Protein AF-A0A1M4UV67-F1 (afdb_monomer_lite)

Structure (mmCIF, N/CA/C/O backbone):
data_AF-A0A1M4UV67-F1
#
_entry.id   AF-A0A1M4UV67-F1
#
loop_
_atom_site.group_PDB
_atom_site.id
_atom_site.type_symbol
_atom_site.label_atom_id
_atom_site.label_alt_id
_atom_site.label_comp_id
_atom_site.label_asym_id
_atom_site.label_entity_id
_atom_site.label_seq_id
_atom_site.pdbx_PDB_ins_code
_atom_site.Cartn_x
_atom_site.Cartn_y
_atom_site.Cartn_z
_atom_site.occupancy
_atom_site.B_iso_or_equiv
_atom_site.auth_seq_id
_atom_site.auth_comp_id
_atom_site.auth_asym_id
_atom_site.auth_atom_id
_atom_site.pdbx_PDB_model_num
ATOM 1 N N . MET A 1 1 ? -2.910 14.371 23.585 1.00 40.16 1 MET A N 1
ATOM 2 C CA . MET A 1 1 ? -3.117 14.366 22.119 1.00 40.16 1 MET A CA 1
ATOM 3 C C . MET A 1 1 ? -4.503 13.814 21.842 1.00 40.16 1 MET A C 1
ATOM 5 O O . MET A 1 1 ? -4.822 12.757 22.369 1.00 40.16 1 MET A O 1
ATOM 9 N N . GLN A 1 2 ? -5.337 14.538 21.098 1.00 42.12 2 GLN A N 1
ATOM 10 C CA . GLN A 1 2 ? -6.664 14.067 20.689 1.00 42.12 2 GLN A CA 1
ATOM 11 C C . GLN A 1 2 ? -6.472 12.886 19.716 1.00 42.12 2 GLN A C 1
ATOM 13 O O . GLN A 1 2 ? -5.695 13.011 18.770 1.00 42.12 2 GLN A O 1
ATOM 18 N N . LYS A 1 3 ? -7.084 11.720 19.978 1.00 55.97 3 LYS A N 1
ATOM 19 C CA . LYS A 1 3 ? -7.061 10.583 19.038 1.00 55.97 3 LYS A CA 1
ATOM 20 C C . LYS A 1 3 ? -7.890 10.979 17.808 1.00 55.97 3 LYS A C 1
ATOM 22 O O . LYS A 1 3 ? -9.045 11.361 17.970 1.00 55.97 3 LYS A O 1
ATOM 27 N N . LEU A 1 4 ? -7.289 10.910 16.618 1.00 59.19 4 LEU A N 1
ATOM 28 C CA . LEU A 1 4 ? -7.998 11.069 15.344 1.00 59.19 4 LEU A CA 1
ATOM 29 C C . LEU A 1 4 ? -9.090 10.000 15.240 1.00 59.19 4 LEU A C 1
ATOM 31 O O . LEU A 1 4 ? -8.865 8.844 15.605 1.00 59.19 4 LEU A O 1
ATOM 35 N N . THR A 1 5 ? -10.256 10.380 14.731 1.00 67.19 5 THR A N 1
ATOM 36 C CA . THR A 1 5 ? -11.318 9.429 14.393 1.00 67.19 5 THR A CA 1
ATOM 37 C C . THR A 1 5 ? -10.858 8.490 13.265 1.00 67.19 5 THR A C 1
ATOM 39 O O . THR A 1 5 ? -10.000 8.869 12.457 1.00 67.19 5 THR A O 1
ATOM 42 N N . PRO A 1 6 ? -11.436 7.279 13.135 1.00 68.50 6 PRO A N 1
ATOM 43 C CA . PRO A 1 6 ? -11.136 6.378 12.018 1.00 68.50 6 PRO A CA 1
ATOM 44 C C . PRO A 1 6 ? -11.287 7.045 10.642 1.00 68.50 6 PRO A C 1
ATOM 46 O O . PRO A 1 6 ? -10.490 6.810 9.739 1.00 68.50 6 PRO A O 1
ATOM 49 N N . GLN A 1 7 ? -12.266 7.940 10.483 1.00 69.06 7 GLN A N 1
ATOM 50 C CA . GLN A 1 7 ? -12.512 8.667 9.235 1.00 69.06 7 GLN A CA 1
ATOM 51 C C . GLN A 1 7 ? -11.460 9.746 8.946 1.00 69.06 7 GLN A C 1
ATOM 53 O O . GLN A 1 7 ? -11.031 9.879 7.800 1.00 69.06 7 GLN A O 1
ATOM 58 N N . GLU A 1 8 ? -10.978 10.463 9.964 1.00 68.81 8 GLU A N 1
ATOM 59 C CA . GLU A 1 8 ? -9.862 11.405 9.811 1.00 68.81 8 GLU A CA 1
ATOM 60 C C . GLU A 1 8 ? -8.546 10.680 9.493 1.00 68.81 8 GLU A C 1
ATOM 62 O O . GLU A 1 8 ? -7.765 11.163 8.671 1.00 68.81 8 GLU A O 1
ATOM 67 N N . LEU A 1 9 ? -8.319 9.496 10.076 1.00 77.50 9 LEU A N 1
ATOM 68 C CA . LEU A 1 9 ? -7.190 8.630 9.717 1.00 77.50 9 LEU A CA 1
ATOM 69 C C . LEU A 1 9 ? -7.278 8.177 8.256 1.00 77.50 9 LEU A C 1
ATOM 71 O O . LEU A 1 9 ? -6.287 8.271 7.531 1.00 77.50 9 LEU A O 1
ATOM 75 N N . MET A 1 10 ? -8.460 7.750 7.798 1.00 79.62 10 MET A N 1
ATOM 76 C CA . MET A 1 10 ? -8.694 7.391 6.396 1.00 79.62 10 MET A CA 1
ATOM 77 C C . MET A 1 10 ? -8.428 8.577 5.460 1.00 79.62 10 MET A C 1
ATOM 79 O O . MET A 1 10 ? -7.705 8.431 4.475 1.00 79.62 10 MET A O 1
ATOM 83 N N . TYR A 1 11 ? -8.946 9.767 5.776 1.00 79.81 11 TYR A N 1
ATOM 84 C CA . TYR A 1 11 ? -8.742 10.956 4.945 1.00 79.81 11 TYR A CA 1
ATOM 85 C C . TYR A 1 11 ? -7.270 11.400 4.912 1.00 79.81 11 TYR A C 1
ATOM 87 O O . TYR A 1 11 ? -6.729 11.687 3.843 1.00 79.81 11 TYR A O 1
ATOM 95 N N . SER A 1 12 ? -6.591 11.397 6.065 1.00 80.31 12 SER A N 1
ATOM 96 C CA . SER A 1 12 ? -5.154 11.683 6.172 1.00 80.31 12 SER A CA 1
ATOM 97 C C . SER A 1 12 ? -4.314 10.690 5.360 1.00 80.31 12 SER A C 1
ATOM 99 O O . SER A 1 12 ? -3.433 11.105 4.604 1.00 80.31 12 SER A O 1
ATOM 101 N N . CYS A 1 13 ? -4.639 9.396 5.440 1.00 84.06 13 CYS A N 1
ATOM 102 C CA . CYS A 1 13 ? -4.004 8.347 4.645 1.00 84.06 13 CYS A CA 1
ATOM 103 C C . CYS A 1 13 ? -4.151 8.613 3.140 1.00 84.06 13 CYS A C 1
ATOM 105 O O . CYS A 1 13 ? -3.154 8.635 2.422 1.00 84.06 13 CYS A O 1
ATOM 107 N N . LEU A 1 14 ? -5.366 8.914 2.668 1.00 87.25 14 LEU A N 1
ATOM 108 C CA . LEU A 1 14 ? -5.615 9.209 1.253 1.00 87.25 14 LEU A CA 1
ATOM 109 C C . LEU A 1 14 ? -4.919 10.496 0.776 1.00 87.25 14 LEU A C 1
ATOM 111 O O . LEU A 1 14 ? -4.538 10.589 -0.389 1.00 87.25 14 LEU A O 1
ATOM 115 N N . ASN A 1 15 ? -4.741 11.501 1.638 1.00 84.31 15 ASN A N 1
ATOM 116 C CA . ASN A 1 15 ? -3.936 12.686 1.310 1.00 84.31 15 ASN A CA 1
ATOM 117 C C . ASN A 1 15 ? -2.470 12.331 1.104 1.00 84.31 15 ASN A C 1
ATOM 119 O O . ASN A 1 15 ? -1.892 12.704 0.086 1.00 84.31 15 ASN A O 1
ATOM 123 N N . LYS A 1 16 ? -1.899 11.562 2.031 1.00 88.19 16 LYS A N 1
ATOM 124 C CA . LYS A 1 16 ? -0.509 11.132 1.928 1.00 88.19 16 LYS A CA 1
ATOM 125 C C . LYS A 1 16 ? -0.286 10.217 0.722 1.00 88.19 16 LYS A C 1
ATOM 127 O O . LYS A 1 16 ? 0.717 10.367 0.037 1.00 88.19 16 LYS A O 1
ATOM 132 N N . ALA A 1 17 ? -1.218 9.309 0.436 1.00 86.56 17 ALA A N 1
ATOM 133 C CA . ALA A 1 17 ? -1.155 8.447 -0.742 1.00 86.56 17 ALA A CA 1
ATOM 134 C C . ALA A 1 17 ? -1.156 9.266 -2.044 1.00 86.56 17 ALA A C 1
ATOM 136 O O . ALA A 1 17 ? -0.278 9.068 -2.876 1.00 86.56 17 ALA A O 1
ATOM 137 N N . GLU A 1 18 ? -2.064 10.241 -2.188 1.00 89.56 18 GLU A N 1
ATOM 138 C CA . GLU A 1 18 ? -2.089 11.123 -3.367 1.00 89.56 18 GLU A CA 1
ATOM 139 C C . GLU A 1 18 ? -0.767 11.885 -3.543 1.00 89.56 18 GLU A C 1
ATOM 141 O O . GLU A 1 18 ? -0.249 11.974 -4.653 1.00 89.56 18 GLU A O 1
ATOM 146 N N . GLU A 1 19 ? -0.192 12.407 -2.454 1.00 90.88 19 GLU A N 1
ATOM 147 C CA . GLU A 1 19 ? 1.103 13.094 -2.487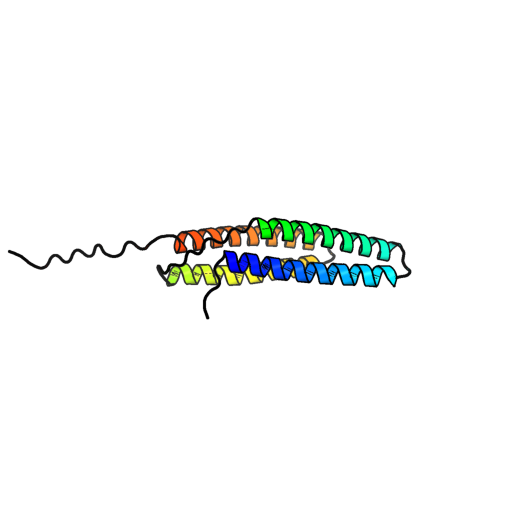 1.00 90.88 19 GLU A CA 1
ATOM 148 C C . GLU A 1 19 ? 2.229 12.177 -2.985 1.00 90.88 19 GLU A C 1
ATOM 150 O O . GLU A 1 19 ? 3.004 12.568 -3.861 1.00 90.88 19 GLU A O 1
ATOM 155 N N . GLN A 1 20 ? 2.307 10.949 -2.466 1.00 91.00 20 GLN A N 1
ATOM 156 C CA . GLN A 1 20 ? 3.326 9.984 -2.884 1.00 91.00 20 GLN A CA 1
ATOM 157 C C . GLN A 1 20 ? 3.167 9.584 -4.357 1.00 91.00 20 GLN A C 1
ATOM 159 O O . GLN A 1 20 ? 4.166 9.532 -5.076 1.00 91.00 20 GLN A O 1
ATOM 164 N N . GLU A 1 21 ? 1.935 9.375 -4.831 1.00 92.94 21 GLU A N 1
ATOM 165 C CA . GLU A 1 21 ? 1.664 9.061 -6.240 1.00 92.94 21 GLU A CA 1
ATOM 166 C C . GLU A 1 21 ? 2.046 10.225 -7.169 1.00 92.94 21 GLU A C 1
ATOM 168 O O . GLU A 1 21 ? 2.666 10.016 -8.214 1.00 92.94 21 GLU A O 1
ATOM 173 N N . MET A 1 22 ? 1.779 11.477 -6.770 1.00 91.06 22 MET A N 1
ATOM 174 C CA . MET A 1 22 ? 2.220 12.655 -7.531 1.00 91.06 22 MET A CA 1
ATOM 175 C C . MET A 1 22 ? 3.749 12.738 -7.629 1.00 91.06 22 MET A C 1
ATOM 177 O O . MET A 1 22 ? 4.285 13.025 -8.703 1.00 91.06 22 MET A O 1
ATOM 181 N N . VAL A 1 23 ? 4.461 12.461 -6.531 1.00 94.75 23 VAL A N 1
ATOM 182 C CA . VAL A 1 23 ? 5.932 12.434 -6.513 1.00 94.75 23 VAL A CA 1
ATOM 183 C C . VAL A 1 23 ? 6.479 11.316 -7.405 1.00 94.75 23 VAL A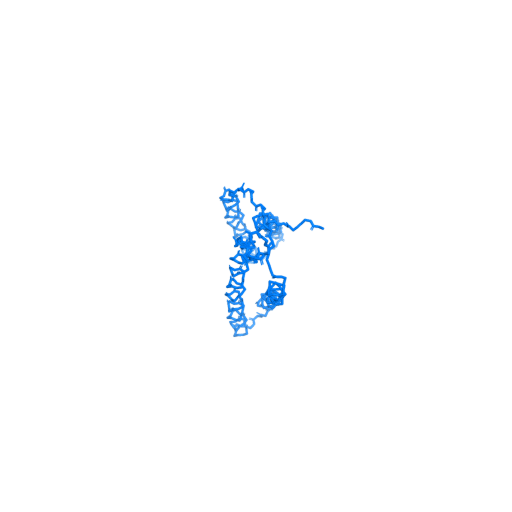 C 1
ATOM 185 O O . VAL A 1 23 ? 7.446 11.543 -8.139 1.00 94.75 23 VAL A O 1
ATOM 188 N N . LEU A 1 24 ? 5.883 10.120 -7.361 1.00 92.12 24 LEU A N 1
ATOM 189 C CA . LEU A 1 24 ? 6.268 8.997 -8.217 1.00 92.12 24 LEU A CA 1
ATOM 190 C C . LEU A 1 24 ? 6.086 9.354 -9.696 1.00 92.12 24 LEU A C 1
ATOM 192 O O . LEU A 1 24 ? 7.036 9.243 -10.473 1.00 92.12 24 LEU A O 1
ATOM 196 N N . LYS A 1 25 ? 4.906 9.867 -10.060 1.00 92.25 25 LYS A N 1
ATOM 197 C CA . LYS A 1 25 ? 4.583 10.311 -11.419 1.00 92.25 25 LYS A CA 1
ATOM 198 C C . LYS A 1 25 ? 5.591 11.335 -11.947 1.00 92.25 25 LYS A C 1
ATOM 200 O O . LYS A 1 25 ? 6.092 11.188 -13.065 1.00 92.25 25 LYS A O 1
ATOM 205 N N . ASP A 1 26 ? 5.903 12.373 -11.168 1.00 92.62 26 ASP A N 1
ATOM 206 C CA . ASP A 1 26 ? 6.864 13.405 -11.582 1.00 92.62 26 ASP A CA 1
ATOM 207 C C . ASP A 1 26 ? 8.256 12.809 -11.840 1.00 92.62 26 ASP A C 1
ATOM 209 O O . ASP A 1 26 ? 8.860 13.050 -12.892 1.00 92.62 26 ASP A O 1
ATOM 213 N N . LYS A 1 27 ? 8.737 11.949 -10.932 1.00 94.62 27 LYS A N 1
ATOM 214 C CA . LYS A 1 27 ? 10.026 11.260 -11.087 1.00 94.62 27 LYS A CA 1
ATOM 215 C C . LYS A 1 27 ? 10.054 10.371 -12.329 1.00 94.62 27 LYS A C 1
ATOM 217 O O . LYS A 1 27 ? 10.993 10.490 -13.116 1.00 94.62 27 LYS A O 1
ATOM 222 N N . CYS A 1 28 ? 9.035 9.539 -12.541 1.00 91.50 28 CYS A N 1
ATOM 223 C CA . CYS A 1 28 ? 8.927 8.673 -13.716 1.00 91.50 28 CYS A CA 1
ATOM 224 C C . CYS A 1 28 ? 8.988 9.482 -15.020 1.00 91.50 28 CYS A C 1
ATOM 226 O O . CYS A 1 28 ? 9.827 9.200 -15.877 1.00 91.50 28 CYS A O 1
ATOM 228 N N . ASN A 1 29 ? 8.197 10.555 -15.132 1.00 89.94 29 ASN A N 1
ATOM 229 C CA . ASN A 1 29 ? 8.196 11.431 -16.309 1.00 89.94 29 ASN A CA 1
ATOM 230 C C . ASN A 1 29 ? 9.546 12.125 -16.527 1.00 89.94 29 ASN A C 1
ATOM 232 O O . ASN A 1 29 ? 10.042 12.219 -17.653 1.00 89.94 29 ASN A O 1
ATOM 236 N N . LYS A 1 30 ? 10.161 12.624 -15.450 1.00 93.06 30 LYS A N 1
ATOM 237 C CA . LYS A 1 30 ? 11.465 13.289 -15.507 1.00 93.06 30 LYS A CA 1
ATOM 238 C C . LYS A 1 30 ? 12.572 12.333 -15.945 1.00 93.06 30 LYS A C 1
ATOM 240 O O . LYS A 1 30 ? 13.451 12.746 -16.701 1.00 93.06 30 LYS A O 1
ATOM 245 N N . TYR A 1 31 ? 12.557 11.093 -15.464 1.00 94.38 31 TYR A N 1
ATOM 246 C CA . TYR A 1 31 ? 13.574 10.093 -15.784 1.00 94.38 31 TYR A CA 1
ATOM 247 C C . TYR A 1 31 ? 13.390 9.516 -17.188 1.00 94.38 31 TYR A C 1
ATOM 249 O O . TYR A 1 31 ? 14.374 9.434 -17.919 1.00 94.38 31 TYR A O 1
ATOM 257 N N . ALA A 1 32 ? 12.155 9.239 -17.618 1.00 89.81 32 ALA A N 1
ATOM 258 C CA . ALA A 1 32 ? 11.866 8.736 -18.963 1.00 89.81 32 ALA A CA 1
ATOM 259 C C . ALA A 1 32 ? 12.370 9.685 -20.064 1.00 89.81 32 ALA A C 1
ATOM 261 O O . ALA A 1 32 ? 12.894 9.239 -21.076 1.00 89.81 32 ALA A O 1
ATOM 262 N N . ARG A 1 33 ? 12.293 11.006 -19.841 1.00 90.19 33 ARG A N 1
ATOM 263 C CA . ARG A 1 33 ? 12.810 12.026 -20.778 1.00 90.19 33 ARG A CA 1
ATOM 264 C C . ARG A 1 33 ? 14.338 12.111 -20.845 1.00 90.19 33 ARG A C 1
ATOM 266 O O . ARG A 1 33 ? 14.865 12.753 -21.746 1.00 90.19 33 ARG A O 1
ATOM 273 N N . ARG A 1 34 ? 15.042 11.571 -19.847 1.00 91.38 34 ARG A N 1
ATOM 274 C CA . ARG A 1 34 ? 16.505 11.679 -19.704 1.00 91.38 34 ARG A CA 1
ATOM 275 C C . ARG A 1 34 ? 17.228 10.386 -20.053 1.00 91.38 34 ARG A C 1
ATOM 277 O O . ARG A 1 34 ? 18.410 10.427 -20.377 1.00 91.38 34 ARG A O 1
ATOM 284 N N . ILE A 1 35 ? 16.544 9.255 -19.933 1.00 87.00 35 ILE A N 1
ATOM 285 C CA . ILE A 1 35 ? 17.092 7.943 -20.247 1.00 87.00 35 ILE A CA 1
ATOM 286 C C . ILE A 1 35 ? 17.058 7.733 -21.763 1.00 87.00 35 ILE A C 1
ATOM 288 O O . ILE A 1 35 ? 16.030 7.926 -22.400 1.00 87.00 35 ILE A O 1
ATOM 292 N N . GLY A 1 36 ? 18.202 7.343 -22.330 1.00 80.06 36 GLY A N 1
ATOM 293 C CA . GLY A 1 36 ? 18.329 7.015 -23.754 1.00 80.06 36 GLY A CA 1
ATOM 294 C C . GLY A 1 36 ? 17.920 5.582 -24.104 1.00 80.06 36 GLY A C 1
ATOM 295 O O . GLY A 1 36 ? 17.794 5.264 -25.282 1.00 80.06 36 GLY A O 1
ATOM 296 N N . ASP A 1 37 ? 17.716 4.721 -23.102 1.00 94.19 37 ASP A N 1
ATOM 297 C CA . ASP A 1 37 ? 17.244 3.350 -23.294 1.00 94.19 37 ASP A CA 1
ATOM 298 C C . ASP A 1 37 ? 15.712 3.338 -23.484 1.00 94.19 37 ASP A C 1
ATOM 300 O O . ASP A 1 37 ? 14.975 3.686 -22.552 1.00 94.19 37 ASP A O 1
ATOM 304 N N . PRO A 1 38 ? 15.207 2.938 -24.665 1.00 91.25 38 PRO A N 1
ATOM 305 C CA . PRO A 1 38 ? 13.780 2.976 -24.965 1.00 91.25 38 PRO A CA 1
ATOM 306 C C . PRO A 1 38 ? 12.962 1.962 -24.154 1.00 91.25 38 PRO A C 1
ATOM 308 O O . PRO A 1 38 ? 11.791 2.220 -23.880 1.00 91.25 38 PRO A O 1
ATOM 311 N N . VAL A 1 39 ? 13.554 0.837 -23.739 1.00 93.69 39 VAL A N 1
ATOM 312 C CA . VAL A 1 39 ? 12.875 -0.172 -22.913 1.00 93.69 39 VAL A CA 1
ATOM 313 C C . VAL A 1 39 ? 12.669 0.379 -21.508 1.00 93.69 39 VAL A C 1
ATOM 315 O O . VAL A 1 39 ? 11.555 0.353 -20.986 1.00 93.69 39 VAL A O 1
ATOM 318 N N . ILE A 1 40 ? 13.718 0.954 -20.916 1.00 91.19 40 ILE A N 1
ATOM 319 C CA . ILE A 1 40 ? 13.629 1.556 -19.579 1.00 91.19 40 ILE A CA 1
ATOM 320 C C . ILE A 1 40 ? 12.690 2.771 -19.598 1.00 91.19 40 ILE A C 1
ATOM 322 O O . ILE A 1 40 ? 11.876 2.936 -18.688 1.00 91.19 40 ILE A O 1
ATOM 326 N N . ALA A 1 41 ? 12.749 3.602 -20.643 1.00 89.88 41 ALA A N 1
ATOM 327 C CA . ALA A 1 41 ? 11.812 4.709 -20.817 1.00 89.88 41 ALA A CA 1
ATOM 328 C C . ALA A 1 41 ? 10.355 4.219 -20.933 1.00 89.88 41 ALA A C 1
ATOM 330 O O . ALA A 1 41 ? 9.461 4.834 -20.351 1.00 89.88 41 ALA A O 1
ATOM 331 N N . GLY A 1 42 ? 10.119 3.096 -21.621 1.00 91.00 42 GLY A N 1
ATOM 332 C CA . GLY A 1 42 ? 8.815 2.432 -21.700 1.00 91.00 42 GLY A CA 1
ATOM 333 C C . GLY A 1 42 ? 8.266 2.043 -20.327 1.00 91.00 42 GLY A C 1
ATOM 334 O O . GLY A 1 42 ? 7.171 2.473 -19.969 1.00 91.00 42 GLY A O 1
ATOM 335 N N . ILE A 1 43 ? 9.063 1.335 -19.520 1.00 94.31 43 ILE A N 1
ATOM 336 C CA . ILE A 1 43 ? 8.688 0.925 -18.153 1.00 94.31 43 ILE A CA 1
ATOM 337 C C . ILE A 1 43 ? 8.346 2.146 -17.287 1.00 94.31 43 ILE A C 1
ATOM 339 O O . ILE A 1 43 ? 7.343 2.161 -16.578 1.00 94.31 43 ILE A O 1
ATOM 343 N N . LEU A 1 44 ? 9.149 3.212 -17.362 1.00 91.56 44 LEU A N 1
ATOM 344 C CA . LEU A 1 44 ? 8.894 4.434 -16.595 1.00 91.56 44 LEU A CA 1
ATOM 345 C C . LEU A 1 44 ? 7.590 5.130 -17.009 1.00 91.56 44 LEU A C 1
ATOM 347 O O . LEU A 1 44 ? 6.889 5.667 -16.149 1.00 91.56 44 LEU A O 1
ATOM 351 N N . ASN A 1 45 ? 7.242 5.109 -18.296 1.00 91.56 45 ASN A N 1
ATOM 352 C CA . ASN A 1 45 ? 5.967 5.643 -18.776 1.00 91.56 45 ASN A CA 1
ATOM 353 C C . ASN A 1 45 ? 4.777 4.805 -18.281 1.00 91.56 45 ASN A C 1
ATOM 355 O O . ASN A 1 45 ? 3.759 5.377 -17.892 1.00 91.56 45 ASN A O 1
ATOM 359 N N . GLU A 1 46 ? 4.906 3.476 -18.235 1.00 94.19 46 GLU A N 1
ATOM 360 C CA . GLU A 1 46 ? 3.886 2.593 -17.651 1.00 94.19 46 GLU A CA 1
ATOM 361 C C . GLU A 1 46 ? 3.685 2.874 -16.157 1.00 94.19 46 GLU A C 1
ATOM 363 O O . GLU A 1 46 ? 2.548 3.048 -15.715 1.00 94.19 46 GLU A O 1
ATOM 368 N N . CYS A 1 47 ? 4.770 3.025 -15.389 1.00 90.06 47 CYS A N 1
ATOM 369 C CA . CYS A 1 47 ? 4.691 3.413 -13.977 1.00 90.06 47 CYS A CA 1
ATOM 370 C C . CYS A 1 47 ? 4.021 4.785 -13.782 1.00 90.06 47 CYS A C 1
ATOM 372 O O . CYS A 1 47 ? 3.238 4.959 -12.852 1.00 90.06 47 CYS A O 1
ATOM 374 N N . SER A 1 48 ? 4.302 5.753 -14.662 1.00 91.62 48 SER A N 1
ATOM 375 C CA . SER A 1 48 ? 3.672 7.082 -14.639 1.00 91.62 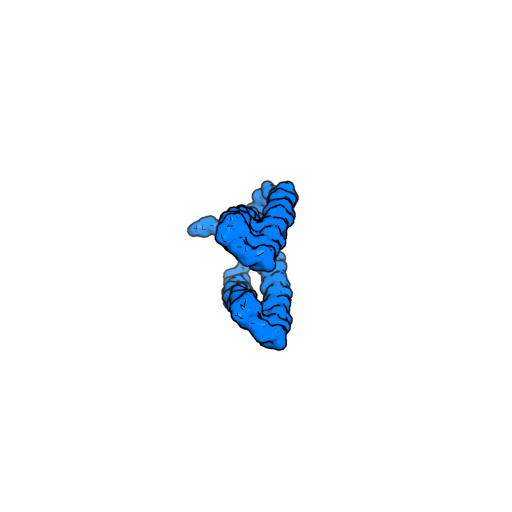48 SER A CA 1
ATOM 376 C C . SER A 1 48 ? 2.160 7.000 -14.870 1.00 91.62 48 SER A C 1
ATOM 378 O O . SER A 1 48 ? 1.388 7.623 -14.143 1.00 91.62 48 SER A O 1
ATOM 380 N N . LYS A 1 49 ? 1.731 6.182 -15.841 1.00 93.56 49 LYS A N 1
ATOM 381 C CA . LYS A 1 49 ? 0.311 5.947 -16.127 1.00 93.56 49 LYS A CA 1
ATOM 382 C C . LYS A 1 49 ? -0.401 5.260 -14.959 1.00 93.56 49 LYS A C 1
ATOM 384 O O . LYS A 1 49 ? -1.475 5.700 -14.571 1.00 93.56 49 LYS A O 1
ATOM 389 N N . MET A 1 50 ? 0.219 4.237 -14.373 1.00 96.75 50 MET A N 1
ATOM 390 C CA . MET A 1 50 ? -0.306 3.557 -13.185 1.00 96.75 50 MET A CA 1
ATOM 391 C C . MET A 1 50 ? -0.526 4.541 -12.024 1.00 96.75 50 MET A C 1
ATOM 393 O O . MET A 1 50 ? -1.594 4.544 -11.419 1.00 96.75 50 MET A O 1
ATOM 397 N N . ALA A 1 51 ? 0.449 5.415 -11.748 1.00 90.00 51 ALA A N 1
ATOM 398 C CA . ALA A 1 51 ? 0.312 6.439 -10.711 1.00 90.00 51 ALA A CA 1
ATOM 399 C C . ALA A 1 51 ? -0.846 7.416 -11.003 1.00 90.00 51 ALA A C 1
ATOM 401 O O . ALA A 1 51 ? -1.553 7.836 -10.087 1.00 90.00 51 ALA A O 1
ATOM 402 N N . ASP A 1 52 ? -1.087 7.757 -12.274 1.00 91.94 52 ASP A N 1
ATOM 403 C CA . ASP A 1 52 ? -2.236 8.578 -12.683 1.00 91.94 52 ASP A CA 1
ATOM 404 C C . ASP A 1 52 ? -3.584 7.895 -12.421 1.00 91.94 52 ASP A C 1
ATOM 406 O O . ASP A 1 52 ? -4.498 8.528 -11.879 1.00 91.94 52 ASP A O 1
ATOM 410 N N . ASP A 1 53 ? -3.692 6.607 -12.751 1.00 92.75 53 ASP A N 1
ATOM 411 C CA . ASP A 1 53 ? -4.888 5.806 -12.482 1.00 92.75 53 ASP A CA 1
ATOM 412 C C . ASP A 1 53 ? -5.152 5.727 -10.961 1.00 92.75 53 ASP A C 1
ATOM 414 O O . ASP A 1 53 ? -6.271 5.968 -10.501 1.00 92.75 53 ASP A O 1
ATOM 418 N N . HIS A 1 54 ? -4.108 5.530 -10.146 1.00 94.62 54 HIS A N 1
ATOM 419 C CA . HIS A 1 54 ? -4.223 5.546 -8.682 1.00 94.62 54 HIS A CA 1
ATOM 420 C C . HIS A 1 54 ? -4.667 6.912 -8.132 1.00 94.62 54 HIS A C 1
ATOM 422 O O . HIS A 1 54 ? -5.544 6.978 -7.266 1.00 94.62 54 HIS A O 1
ATOM 428 N N . ILE A 1 55 ? -4.102 8.023 -8.628 1.00 92.31 55 ILE A N 1
ATOM 429 C CA . ILE A 1 55 ? -4.512 9.384 -8.233 1.00 92.31 55 ILE A CA 1
ATOM 430 C C . ILE A 1 55 ? -5.998 9.598 -8.527 1.00 92.31 55 ILE A C 1
ATOM 432 O O . ILE A 1 55 ? -6.709 10.202 -7.715 1.00 92.31 55 ILE A O 1
ATOM 436 N N . TYR A 1 56 ? -6.478 9.118 -9.677 1.00 92.44 56 TYR A N 1
ATOM 437 C CA . TYR A 1 56 ? -7.892 9.183 -10.025 1.00 92.44 56 TYR A CA 1
ATOM 438 C C . TYR A 1 56 ? -8.754 8.436 -8.998 1.00 92.44 56 TYR A C 1
ATOM 440 O O . TYR A 1 56 ? -9.670 9.040 -8.428 1.00 92.44 56 TYR A O 1
ATOM 448 N N . ASP A 1 57 ? -8.428 7.179 -8.697 1.00 91.38 57 ASP A N 1
ATOM 449 C CA . ASP A 1 57 ? -9.179 6.351 -7.746 1.00 91.38 57 ASP A CA 1
ATOM 450 C C . ASP A 1 57 ? -9.190 6.947 -6.332 1.00 91.38 57 ASP A C 1
ATOM 452 O O . ASP A 1 57 ? -10.243 7.027 -5.685 1.00 91.38 57 ASP A O 1
ATOM 456 N N . ILE A 1 58 ? -8.042 7.454 -5.868 1.00 88.38 58 ILE A N 1
ATOM 457 C CA . ILE A 1 58 ? -7.912 8.147 -4.580 1.00 88.38 58 ILE A CA 1
ATOM 458 C C . ILE A 1 58 ? -8.838 9.370 -4.536 1.00 88.38 58 ILE A C 1
ATOM 460 O O . ILE A 1 58 ? -9.578 9.551 -3.564 1.00 88.38 58 ILE A O 1
ATOM 464 N N . LYS A 1 59 ? -8.856 10.195 -5.593 1.00 88.75 59 LYS A N 1
ATOM 465 C CA . LYS A 1 59 ? -9.730 11.379 -5.677 1.00 88.75 59 LYS A CA 1
ATOM 466 C C . LYS A 1 59 ? -11.207 11.012 -5.674 1.00 88.75 59 LYS A C 1
ATOM 468 O O . LYS A 1 59 ? -11.992 11.714 -5.036 1.00 88.75 59 LYS A O 1
ATOM 473 N N . GLN A 1 60 ? -11.605 9.937 -6.357 1.00 87.75 60 GLN A N 1
ATOM 474 C CA . GLN A 1 60 ? -12.994 9.478 -6.300 1.00 87.75 60 GLN A CA 1
ATOM 475 C C . GLN A 1 60 ? -13.353 8.990 -4.895 1.00 87.75 60 GLN A C 1
ATOM 477 O O . GLN A 1 60 ? -14.383 9.397 -4.359 1.00 87.75 60 GLN A O 1
ATOM 482 N N . LYS A 1 61 ? -12.480 8.204 -4.248 1.00 86.88 61 LYS A N 1
ATOM 483 C CA . LYS A 1 61 ? -12.729 7.700 -2.891 1.00 86.88 61 LYS A CA 1
ATOM 484 C C . LYS A 1 61 ? -12.854 8.831 -1.869 1.00 86.88 61 LYS A C 1
ATOM 486 O O . LYS A 1 61 ? -13.751 8.771 -1.032 1.00 86.88 61 LYS A O 1
ATOM 491 N N . LYS A 1 62 ? -12.035 9.886 -1.969 1.00 84.38 62 LYS A N 1
ATOM 492 C CA . LYS A 1 62 ? -12.138 11.080 -1.107 1.00 84.38 62 LYS A CA 1
ATOM 493 C C . LYS A 1 62 ? -13.513 11.744 -1.175 1.00 84.38 62 LYS A C 1
ATOM 495 O O . LYS A 1 62 ? -14.037 12.130 -0.138 1.00 84.38 62 LYS A O 1
ATOM 500 N N . LYS A 1 63 ? -14.123 11.833 -2.364 1.00 82.94 63 LYS A N 1
ATOM 501 C CA . LYS A 1 63 ? -15.469 12.415 -2.542 1.00 82.94 63 LYS A CA 1
ATOM 502 C C . LYS A 1 63 ? -16.572 11.590 -1.874 1.00 82.94 63 LYS A C 1
ATOM 504 O O . LYS A 1 63 ? -17.618 12.136 -1.549 1.00 82.94 63 LYS A O 1
ATOM 509 N N . SER A 1 64 ? -16.359 10.286 -1.696 1.00 78.94 64 SER A N 1
ATOM 510 C CA . SER A 1 64 ? -17.326 9.378 -1.067 1.00 78.94 64 SER A CA 1
ATOM 511 C C . SER A 1 64 ? -17.238 9.344 0.462 1.00 78.94 64 SER A C 1
ATOM 513 O O . SER A 1 64 ? -18.117 8.765 1.098 1.00 78.94 64 SER A O 1
ATOM 515 N N . ILE A 1 65 ? -16.200 9.934 1.067 1.00 77.00 65 ILE A N 1
ATOM 516 C CA . ILE A 1 65 ? -16.076 10.022 2.527 1.00 77.00 65 ILE A CA 1
ATOM 517 C C . ILE A 1 65 ? -16.989 11.151 3.014 1.00 77.00 65 ILE A C 1
ATOM 519 O O . ILE A 1 65 ? -16.638 12.326 2.956 1.00 77.00 65 ILE A O 1
ATOM 523 N N . ASN A 1 66 ? -18.182 10.787 3.485 1.00 58.91 66 ASN A N 1
ATOM 524 C CA . ASN A 1 66 ? -19.077 11.696 4.193 1.00 58.91 66 ASN A CA 1
ATOM 525 C C . ASN A 1 66 ? -18.639 11.750 5.667 1.00 58.91 66 ASN A C 1
ATOM 527 O O . ASN A 1 66 ? -18.380 10.697 6.251 1.00 58.91 66 ASN A O 1
ATOM 531 N N . ILE A 1 67 ? -18.540 12.944 6.263 1.00 54.22 67 ILE A N 1
ATOM 532 C CA . ILE A 1 67 ? -18.054 13.140 7.643 1.00 54.22 67 ILE A CA 1
ATOM 533 C C . ILE A 1 67 ? -19.235 13.485 8.570 1.00 54.22 67 ILE A C 1
ATOM 535 O O . ILE A 1 67 ? -19.509 14.663 8.795 1.00 54.22 67 ILE A O 1
ATOM 539 N N . PRO A 1 68 ? -19.960 12.505 9.137 1.00 46.91 68 PRO A N 1
ATOM 540 C CA . PRO A 1 68 ? -20.743 12.730 10.341 1.00 46.91 68 PRO A CA 1
ATOM 541 C C . PRO A 1 68 ? -19.845 12.581 11.572 1.00 46.91 68 PRO A C 1
ATOM 543 O O . PRO A 1 68 ? -19.286 11.517 11.834 1.00 46.91 68 PRO A O 1
ATOM 546 N N . SER A 1 69 ? -19.729 13.658 12.347 1.00 44.22 69 SER A N 1
ATOM 547 C CA . SER A 1 69 ? -19.022 13.664 13.623 1.00 44.22 69 SER A CA 1
ATOM 548 C C . SER A 1 69 ? -19.797 12.873 14.676 1.00 44.22 69 SER A C 1
ATOM 550 O O . SER A 1 69 ? -20.885 13.264 15.093 1.00 44.22 69 SER A O 1
ATOM 552 N N . LEU A 1 70 ? -19.217 11.780 15.169 1.00 40.91 70 LEU A N 1
ATOM 553 C CA . LEU A 1 70 ? -19.664 11.160 16.414 1.00 40.91 70 LEU A CA 1
ATOM 554 C C . LEU A 1 70 ? -18.452 10.790 17.272 1.00 40.91 70 LEU A C 1
ATOM 556 O O . LEU A 1 70 ? -17.686 9.883 16.966 1.00 40.91 70 LEU A O 1
ATOM 560 N N . ILE A 1 71 ? -18.302 11.536 18.366 1.00 47.19 71 ILE A N 1
ATOM 561 C CA . ILE A 1 71 ? -17.468 11.200 19.523 1.00 47.19 71 ILE A CA 1
ATOM 562 C C . ILE A 1 71 ? -18.371 10.510 20.553 1.00 47.19 71 ILE A C 1
ATOM 564 O O . ILE A 1 71 ? -19.463 11.028 20.798 1.00 47.19 71 ILE A O 1
ATOM 568 N N . LYS A 1 72 ? -17.886 9.430 21.193 1.00 37.66 72 LYS A N 1
ATOM 569 C CA . LYS A 1 72 ? -18.047 9.053 22.631 1.00 37.66 72 LYS A CA 1
ATOM 570 C C . LYS A 1 72 ? -17.590 7.596 22.843 1.00 37.66 72 LYS A C 1
ATOM 572 O O . LYS A 1 72 ? -18.081 6.722 22.152 1.00 37.66 72 LYS A O 1
ATOM 577 N N . THR A 1 73 ? -16.478 7.332 23.540 1.00 44.75 73 THR A N 1
ATOM 578 C CA . THR A 1 73 ? -16.199 7.152 24.997 1.00 44.75 73 THR A CA 1
ATOM 579 C C . THR A 1 73 ? -16.451 5.756 25.588 1.00 44.75 73 THR A C 1
ATOM 581 O O . THR A 1 73 ? -17.591 5.364 25.791 1.00 44.75 73 THR A O 1
ATOM 584 N N . ASN A 1 74 ? -15.321 5.152 25.984 1.00 48.56 74 ASN A N 1
ATOM 585 C CA . ASN A 1 74 ? -14.961 4.266 27.106 1.00 48.56 74 ASN A CA 1
ATOM 586 C C . ASN A 1 74 ? -15.834 3.069 27.532 1.00 48.56 74 ASN A C 1
ATOM 588 O O . ASN A 1 74 ? -16.875 3.223 28.168 1.00 48.56 74 ASN A O 1
ATOM 592 N N . MET A 1 75 ? -15.217 1.883 27.401 1.00 47.84 75 MET A N 1
ATOM 593 C CA . MET A 1 75 ? -15.475 0.660 28.171 1.00 47.84 75 MET A CA 1
ATOM 594 C C . MET A 1 75 ? -14.189 -0.198 28.278 1.00 47.84 75 MET A C 1
ATOM 596 O O . MET A 1 75 ? -13.361 -0.143 27.378 1.00 47.84 75 MET A O 1
ATOM 600 N N . SER A 1 76 ? -14.044 -0.938 29.391 1.00 55.06 76 SER A N 1
ATOM 601 C CA . SER A 1 76 ? -12.958 -1.860 29.823 1.00 55.06 76 SER A CA 1
ATOM 602 C C . SER A 1 76 ? -11.567 -1.716 29.166 1.00 55.06 76 SER A C 1
ATOM 604 O O . SER A 1 76 ? -11.333 -2.245 28.078 1.00 55.06 76 SER A O 1
ATOM 606 N N . LEU A 1 77 ? -10.633 -1.066 29.882 1.00 56.31 77 LEU A N 1
ATOM 607 C CA . LEU A 1 77 ? -9.245 -0.825 29.449 1.00 56.31 77 LEU A CA 1
ATOM 608 C C . LEU A 1 77 ? -8.523 -2.119 29.038 1.00 56.31 77 LEU A C 1
ATOM 610 O O . LEU A 1 77 ? -7.988 -2.199 27.942 1.00 56.31 77 LEU A O 1
ATOM 614 N N . ASP A 1 78 ? -8.573 -3.163 29.865 1.00 72.62 78 ASP A N 1
ATOM 615 C CA . ASP A 1 78 ? -7.590 -4.248 29.769 1.00 72.62 78 ASP A CA 1
ATOM 616 C C . ASP A 1 78 ? -7.691 -5.069 28.474 1.00 72.62 78 ASP A C 1
ATOM 618 O O . ASP A 1 78 ? -6.688 -5.360 27.832 1.00 72.62 78 ASP A O 1
ATOM 622 N N . THR A 1 79 ? -8.900 -5.439 28.038 1.00 75.44 79 THR A N 1
ATOM 623 C CA . THR A 1 79 ? -9.066 -6.233 26.802 1.00 75.44 79 THR A CA 1
ATOM 624 C C . THR A 1 79 ? -8.884 -5.384 25.546 1.00 75.44 79 THR A C 1
ATOM 626 O O . THR A 1 79 ? -8.326 -5.857 24.556 1.00 75.44 79 THR A O 1
ATOM 629 N N . LEU A 1 80 ? -9.345 -4.131 25.576 1.00 77.75 80 LEU A N 1
ATOM 630 C CA . LEU A 1 80 ? -9.196 -3.207 24.458 1.00 77.75 80 LEU A CA 1
ATOM 631 C C . LEU A 1 80 ? -7.722 -2.845 24.243 1.00 77.75 80 LEU A C 1
ATOM 633 O O . LEU A 1 80 ? -7.254 -2.880 23.108 1.00 77.75 80 LEU A O 1
ATOM 637 N N . ASP A 1 81 ? -6.991 -2.571 25.322 1.00 76.50 81 ASP A N 1
ATOM 638 C CA . ASP A 1 81 ? -5.567 -2.245 25.287 1.00 76.50 81 ASP A CA 1
ATOM 639 C C . ASP A 1 81 ? -4.745 -3.433 24.770 1.00 76.50 81 ASP A C 1
ATOM 641 O O . ASP A 1 81 ? -3.907 -3.247 23.888 1.00 76.50 81 ASP A O 1
ATOM 645 N N . LEU A 1 82 ? -5.045 -4.663 25.212 1.00 79.69 82 LEU A N 1
ATOM 646 C CA . LEU A 1 82 ? -4.410 -5.880 24.687 1.00 79.69 82 LEU A CA 1
ATOM 647 C C . LEU A 1 82 ? -4.670 -6.075 23.186 1.00 79.69 82 LEU A C 1
ATOM 649 O O . LEU A 1 82 ? -3.757 -6.416 22.434 1.00 79.69 82 LEU A O 1
ATOM 653 N N . MET A 1 83 ? -5.904 -5.845 22.723 1.00 79.62 83 MET A N 1
ATOM 654 C CA . MET A 1 83 ? -6.228 -5.954 21.296 1.00 79.62 83 MET A CA 1
ATOM 655 C C . MET A 1 83 ? -5.557 -4.850 20.471 1.00 79.62 83 MET A C 1
ATOM 657 O O . MET A 1 83 ? -5.058 -5.122 19.380 1.00 79.62 83 MET A O 1
ATOM 661 N N . GLN A 1 84 ? -5.506 -3.618 20.984 1.00 83.50 84 GLN A N 1
ATOM 662 C CA . GLN A 1 84 ? -4.813 -2.508 20.330 1.00 83.50 84 GLN A CA 1
ATOM 663 C C . GLN A 1 84 ? -3.299 -2.744 20.263 1.00 83.50 84 GLN A C 1
ATOM 665 O O . GLN A 1 84 ? -2.679 -2.404 19.255 1.00 83.50 84 GLN A O 1
ATOM 670 N N . ASP A 1 85 ? -2.701 -3.335 21.297 1.00 80.19 85 ASP A N 1
ATOM 671 C CA . ASP A 1 85 ? -1.285 -3.704 21.307 1.00 80.19 85 ASP A CA 1
ATOM 672 C C . ASP A 1 85 ? -0.977 -4.815 20.296 1.00 80.19 85 ASP A C 1
ATOM 674 O O . ASP A 1 85 ? -0.093 -4.663 19.451 1.00 80.19 85 ASP A O 1
ATOM 678 N N . LEU A 1 86 ? -1.797 -5.871 20.264 1.00 86.12 86 LEU A N 1
ATOM 679 C CA . LEU A 1 86 ? -1.666 -6.939 19.274 1.00 86.12 86 LEU A CA 1
ATOM 680 C C . LEU A 1 86 ? -1.780 -6.407 17.838 1.00 86.12 86 LEU A C 1
ATOM 682 O O . LEU A 1 86 ? -0.983 -6.779 16.978 1.00 86.12 86 LEU A O 1
ATOM 686 N N . VAL A 1 87 ? -2.716 -5.490 17.570 1.00 90.12 87 VAL A N 1
ATOM 687 C CA . VAL A 1 87 ? -2.831 -4.844 16.251 1.00 90.12 87 VAL A CA 1
ATOM 688 C C . VAL A 1 87 ? -1.547 -4.094 15.880 1.00 90.12 87 VAL A C 1
ATOM 690 O O . VAL A 1 87 ? -1.142 -4.145 14.716 1.00 90.12 87 VAL A O 1
ATOM 693 N N . LYS A 1 88 ? -0.866 -3.434 16.828 1.00 86.50 88 LYS A N 1
ATOM 694 C CA . LYS A 1 88 ? 0.424 -2.773 16.555 1.00 86.50 88 LYS A CA 1
ATOM 695 C C . LYS A 1 88 ? 1.497 -3.784 16.168 1.00 86.50 88 LYS A C 1
ATOM 697 O O . LYS A 1 88 ? 2.182 -3.565 15.170 1.00 86.50 88 LYS A O 1
ATOM 702 N N . GLU A 1 89 ? 1.629 -4.881 16.909 1.00 87.75 89 GLU A N 1
ATOM 703 C CA . GLU A 1 89 ? 2.616 -5.924 16.597 1.00 87.75 89 GLU A CA 1
ATOM 704 C C . GLU A 1 89 ? 2.338 -6.585 15.242 1.00 87.75 89 GLU A C 1
ATOM 706 O O . GLU A 1 89 ? 3.238 -6.720 14.411 1.00 87.75 89 GLU A O 1
ATOM 711 N N . MET A 1 90 ? 1.074 -6.894 14.948 1.00 89.69 90 MET A N 1
ATOM 712 C CA . MET A 1 90 ? 0.686 -7.441 13.648 1.00 89.69 90 MET A CA 1
ATOM 713 C C . MET A 1 90 ? 0.922 -6.448 12.506 1.00 89.69 90 MET A C 1
ATOM 715 O O . MET A 1 90 ? 1.349 -6.849 11.427 1.00 89.69 90 MET A O 1
ATOM 719 N N . THR A 1 91 ? 0.721 -5.149 12.738 1.00 90.94 91 THR A N 1
ATOM 720 C CA . THR A 1 91 ? 1.017 -4.107 11.742 1.00 90.94 91 THR A CA 1
ATOM 721 C C . THR A 1 91 ? 2.515 -4.029 11.440 1.00 90.94 91 THR A C 1
ATOM 723 O O . THR A 1 91 ? 2.894 -3.887 10.280 1.00 90.94 91 THR A O 1
ATOM 726 N N . LYS A 1 92 ? 3.392 -4.172 12.446 1.00 89.06 92 LYS A N 1
ATOM 727 C CA . LYS A 1 92 ? 4.846 -4.253 12.211 1.00 89.06 92 LYS A CA 1
ATOM 728 C C . LYS A 1 92 ? 5.196 -5.457 11.335 1.00 89.06 92 LYS A C 1
ATOM 730 O O . LYS A 1 92 ? 5.985 -5.322 10.402 1.00 89.06 92 LYS A O 1
ATOM 735 N N . LEU A 1 93 ? 4.579 -6.608 11.605 1.00 89.88 93 LEU A N 1
ATOM 736 C CA . LEU A 1 93 ? 4.789 -7.830 10.830 1.00 89.88 93 LEU A CA 1
ATOM 737 C C . LEU A 1 93 ? 4.282 -7.695 9.382 1.00 89.88 93 LEU A C 1
ATOM 739 O O . LEU A 1 93 ? 4.977 -8.086 8.447 1.00 89.88 93 LEU A O 1
ATOM 743 N N . GLN A 1 94 ? 3.117 -7.069 9.195 1.00 95.06 94 GLN A N 1
ATOM 744 C CA . GLN A 1 94 ? 2.547 -6.745 7.886 1.00 95.06 94 GLN A CA 1
ATOM 745 C C . GLN A 1 94 ? 3.500 -5.875 7.055 1.00 95.06 94 GLN A C 1
ATOM 747 O O . GLN A 1 94 ? 3.760 -6.182 5.891 1.00 95.06 94 GLN A O 1
ATOM 752 N N . THR A 1 95 ? 4.036 -4.806 7.655 1.00 94.19 95 THR A N 1
ATOM 753 C CA . THR A 1 95 ? 5.005 -3.910 7.006 1.00 94.19 95 THR A CA 1
ATOM 754 C C . THR A 1 95 ? 6.276 -4.662 6.630 1.00 94.19 95 THR A C 1
ATOM 756 O O . THR A 1 95 ? 6.712 -4.575 5.487 1.00 94.19 95 THR A O 1
ATOM 759 N N . PHE A 1 96 ? 6.817 -5.476 7.544 1.00 91.62 96 PHE A N 1
ATOM 760 C CA . PHE A 1 96 ? 8.002 -6.288 7.274 1.00 91.62 96 PHE A CA 1
ATOM 761 C C . PHE A 1 96 ? 7.810 -7.208 6.061 1.00 91.62 96 PHE A C 1
ATOM 763 O O . PHE A 1 96 ? 8.645 -7.206 5.157 1.00 91.62 96 PHE A O 1
ATOM 770 N N . TYR A 1 97 ? 6.709 -7.966 5.999 1.00 91.06 97 TYR A N 1
ATOM 771 C CA . TYR A 1 97 ? 6.454 -8.844 4.855 1.00 91.06 97 TYR A CA 1
ATOM 772 C C . TYR A 1 97 ? 6.290 -8.069 3.548 1.00 91.06 97 TYR A C 1
ATOM 774 O O . TYR A 1 97 ? 6.828 -8.500 2.530 1.00 91.06 97 TYR A O 1
ATOM 782 N N . ASN A 1 98 ? 5.612 -6.919 3.572 1.00 93.81 98 ASN A N 1
ATOM 783 C CA . ASN A 1 98 ? 5.485 -6.061 2.395 1.00 93.81 98 ASN A CA 1
ATOM 784 C C . ASN A 1 98 ? 6.847 -5.560 1.899 1.00 93.81 98 ASN A C 1
ATOM 786 O O . ASN A 1 98 ? 7.139 -5.675 0.709 1.00 93.81 98 ASN A O 1
ATOM 790 N N . ASP A 1 99 ? 7.696 -5.069 2.802 1.00 93.81 99 ASP A N 1
ATOM 791 C CA . ASP A 1 99 ? 9.018 -4.549 2.453 1.00 93.81 99 ASP A CA 1
ATOM 792 C C . ASP A 1 99 ? 9.908 -5.656 1.870 1.00 93.81 99 ASP A C 1
ATOM 794 O O . ASP A 1 99 ? 10.495 -5.495 0.799 1.00 93.81 99 ASP A O 1
ATOM 798 N N . GLN A 1 100 ? 9.967 -6.824 2.522 1.00 92.19 100 GLN A N 1
ATOM 799 C CA . GLN A 1 100 ? 10.777 -7.947 2.038 1.00 92.19 100 GLN A CA 1
ATOM 800 C C . GLN A 1 100 ? 10.267 -8.504 0.703 1.00 92.19 100 GLN A C 1
ATOM 802 O O . GLN A 1 100 ? 11.068 -8.882 -0.151 1.00 92.19 100 GLN A O 1
ATOM 807 N N . MET A 1 101 ? 8.950 -8.518 0.485 1.00 91.88 101 MET A N 1
ATOM 808 C CA . MET A 1 101 ? 8.347 -8.959 -0.777 1.00 91.88 101 MET A CA 1
ATOM 809 C C . MET A 1 101 ? 8.772 -8.071 -1.960 1.00 91.88 101 MET A C 1
ATOM 811 O O . MET A 1 101 ? 8.944 -8.584 -3.067 1.00 91.88 101 MET A O 1
ATOM 815 N N . ILE A 1 102 ? 8.966 -6.766 -1.731 1.00 90.69 102 ILE A N 1
ATOM 816 C CA . ILE A 1 102 ? 9.450 -5.815 -2.746 1.00 90.69 102 ILE A CA 1
ATOM 817 C C . ILE A 1 102 ? 10.954 -6.000 -3.009 1.00 90.69 102 ILE A C 1
ATOM 819 O O . ILE A 1 102 ? 11.394 -5.894 -4.152 1.00 90.69 102 ILE A O 1
ATOM 823 N N . LEU A 1 103 ? 11.746 -6.294 -1.972 1.00 91.19 103 LEU A N 1
ATOM 824 C CA . LEU A 1 103 ? 13.207 -6.416 -2.075 1.00 91.19 103 LEU A CA 1
ATOM 825 C C . LEU A 1 103 ? 13.678 -7.762 -2.650 1.00 91.19 103 LEU A C 1
ATOM 827 O O . LEU A 1 103 ? 14.709 -7.824 -3.321 1.00 91.19 103 LEU A O 1
ATOM 831 N N . ILE A 1 104 ? 12.956 -8.852 -2.384 1.00 86.94 104 ILE A N 1
ATOM 832 C CA . ILE A 1 104 ? 13.385 -10.201 -2.763 1.00 86.94 104 ILE A CA 1
ATOM 833 C C . ILE A 1 104 ? 12.979 -10.518 -4.207 1.00 86.94 104 ILE A C 1
ATOM 835 O O . ILE A 1 104 ? 11.801 -10.555 -4.578 1.00 86.94 104 ILE A O 1
ATOM 839 N N . THR A 1 105 ? 13.976 -10.816 -5.042 1.00 85.62 105 THR A N 1
ATOM 840 C CA . THR A 1 105 ? 13.779 -11.146 -6.463 1.00 85.62 105 THR A CA 1
ATOM 841 C C . THR A 1 105 ? 13.345 -12.595 -6.703 1.00 85.62 105 THR A C 1
ATOM 843 O O . THR A 1 105 ? 12.721 -12.874 -7.726 1.00 85.62 105 THR A O 1
ATOM 846 N N . ASN A 1 106 ? 13.624 -13.501 -5.757 1.00 93.31 106 ASN A N 1
ATOM 847 C CA . ASN A 1 106 ? 13.252 -14.912 -5.842 1.00 93.31 106 ASN A CA 1
ATOM 848 C C . ASN A 1 106 ? 11.713 -15.090 -5.792 1.00 93.31 106 ASN A C 1
ATOM 850 O O . ASN A 1 106 ? 11.090 -14.654 -4.818 1.00 93.31 106 ASN A O 1
ATOM 854 N N . PRO A 1 107 ? 11.096 -15.731 -6.804 1.00 90.56 107 PRO A N 1
ATOM 855 C CA . PRO A 1 107 ? 9.641 -15.837 -6.910 1.00 90.56 107 PRO A CA 1
ATOM 856 C C . PRO A 1 107 ? 9.010 -16.732 -5.837 1.00 90.56 107 PRO A C 1
ATOM 858 O O . PRO A 1 107 ? 7.927 -16.406 -5.359 1.00 90.56 107 PRO A O 1
ATOM 861 N N . ASP A 1 108 ? 9.681 -17.802 -5.409 1.00 92.56 108 ASP A N 1
ATOM 862 C CA . ASP A 1 108 ? 9.147 -18.737 -4.411 1.00 92.56 108 ASP A CA 1
ATOM 863 C C . ASP A 1 108 ? 9.061 -18.075 -3.033 1.00 92.56 108 ASP A C 1
ATOM 865 O O . ASP A 1 108 ? 8.027 -18.119 -2.363 1.00 92.56 108 ASP A O 1
ATOM 869 N N . ILE A 1 109 ? 10.129 -17.377 -2.635 1.00 90.12 109 ILE A N 1
ATOM 870 C CA . ILE A 1 109 ? 10.155 -16.614 -1.383 1.00 90.12 109 ILE A CA 1
ATOM 871 C C . ILE A 1 109 ? 9.161 -15.452 -1.441 1.00 90.12 109 ILE A C 1
ATOM 873 O O . ILE A 1 109 ? 8.455 -15.200 -0.464 1.00 90.12 109 ILE A O 1
ATOM 877 N N . ARG A 1 110 ? 9.035 -14.778 -2.591 1.00 93.38 110 ARG A N 1
ATOM 878 C CA . ARG A 1 110 ? 8.023 -13.730 -2.775 1.00 93.38 110 ARG A CA 1
ATOM 879 C C . ARG A 1 110 ? 6.604 -14.285 -2.647 1.00 93.38 110 ARG A C 1
ATOM 881 O O . ARG A 1 110 ? 5.767 -13.657 -1.999 1.00 93.38 110 ARG A O 1
ATOM 888 N N . GLY A 1 111 ? 6.339 -15.460 -3.216 1.00 92.88 111 GLY A N 1
ATOM 889 C CA . GLY A 1 111 ? 5.061 -16.161 -3.096 1.00 92.88 111 GLY A CA 1
ATOM 890 C C . GLY A 1 111 ? 4.726 -16.509 -1.646 1.00 92.88 111 GLY A C 1
ATOM 891 O O . GLY A 1 111 ? 3.616 -16.239 -1.186 1.00 92.88 111 GLY A O 1
ATOM 892 N N . LEU A 1 112 ? 5.706 -17.013 -0.891 1.00 93.56 112 LEU A N 1
ATOM 893 C CA . LEU A 1 112 ? 5.548 -17.276 0.539 1.00 93.56 112 LEU A CA 1
ATOM 894 C C . LEU A 1 112 ? 5.232 -15.993 1.324 1.00 93.56 112 LEU A C 1
ATOM 896 O O . LEU A 1 112 ? 4.264 -15.966 2.080 1.00 93.56 112 LEU A O 1
ATOM 900 N N . LEU A 1 113 ? 6.003 -14.921 1.124 1.00 90.88 113 LEU A N 1
ATOM 901 C CA . LEU A 1 113 ? 5.785 -13.643 1.813 1.00 90.88 1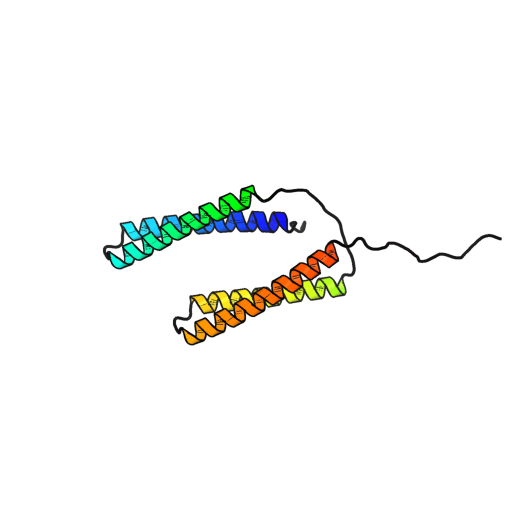13 LEU A CA 1
ATOM 902 C C . LEU A 1 113 ? 4.433 -13.011 1.463 1.00 90.88 113 LEU A C 1
ATOM 904 O O . LEU A 1 113 ? 3.780 -12.459 2.344 1.00 90.88 113 LEU A O 1
ATOM 908 N N . THR A 1 114 ? 3.981 -13.148 0.212 1.00 93.75 114 THR A N 1
ATOM 909 C CA . THR A 1 114 ? 2.647 -12.706 -0.228 1.00 93.75 114 THR A CA 1
ATOM 910 C C . THR A 1 114 ? 1.556 -13.422 0.563 1.00 93.75 114 THR A C 1
ATOM 912 O O . THR A 1 114 ? 0.680 -12.774 1.131 1.00 93.75 114 THR A O 1
ATOM 915 N N . LYS A 1 115 ? 1.646 -14.756 0.670 1.00 95.88 115 LYS A N 1
ATOM 916 C CA . LYS A 1 115 ? 0.691 -15.556 1.446 1.00 95.88 115 LYS A CA 1
ATOM 917 C C . LYS A 1 115 ? 0.666 -15.133 2.919 1.00 95.88 115 LYS A C 1
ATOM 919 O O . LYS A 1 115 ? -0.409 -14.904 3.465 1.00 95.88 115 LYS A O 1
ATOM 924 N N . LEU A 1 116 ? 1.836 -15.000 3.548 1.00 93.50 116 LEU A N 1
ATOM 925 C CA . LEU A 1 116 ? 1.946 -14.613 4.961 1.00 93.50 116 LEU A CA 1
ATOM 926 C C . LEU A 1 116 ? 1.381 -13.208 5.217 1.00 93.50 116 LEU A C 1
ATOM 928 O O . LEU A 1 116 ? 0.646 -13.000 6.180 1.00 93.50 116 LEU A O 1
ATOM 932 N N . ARG A 1 117 ? 1.676 -12.251 4.331 1.00 95.94 117 ARG A N 1
ATOM 933 C CA . ARG A 1 117 ? 1.113 -10.897 4.364 1.00 95.94 117 ARG A CA 1
ATOM 934 C C . ARG A 1 117 ? -0.414 -10.918 4.283 1.00 95.94 117 ARG A C 1
ATOM 936 O O . ARG A 1 117 ? -1.080 -10.211 5.033 1.00 95.94 117 ARG A O 1
ATOM 943 N N . ASP A 1 118 ? -0.984 -11.697 3.371 1.00 95.00 118 ASP A N 1
ATOM 944 C CA . ASP A 1 118 ? -2.436 -11.722 3.181 1.00 95.00 118 ASP A CA 1
ATOM 945 C C . ASP A 1 118 ? -3.152 -12.358 4.389 1.00 95.00 118 ASP A C 1
ATOM 947 O O . ASP A 1 118 ? -4.204 -11.876 4.820 1.00 95.00 118 ASP A O 1
ATOM 951 N N . GLU A 1 119 ? -2.550 -13.385 5.000 1.00 94.88 119 GLU A N 1
ATOM 952 C CA . GLU A 1 119 ? -3.032 -13.995 6.246 1.00 94.88 119 GLU A CA 1
ATOM 953 C C . GLU A 1 119 ? -2.985 -13.015 7.432 1.00 94.88 119 GLU A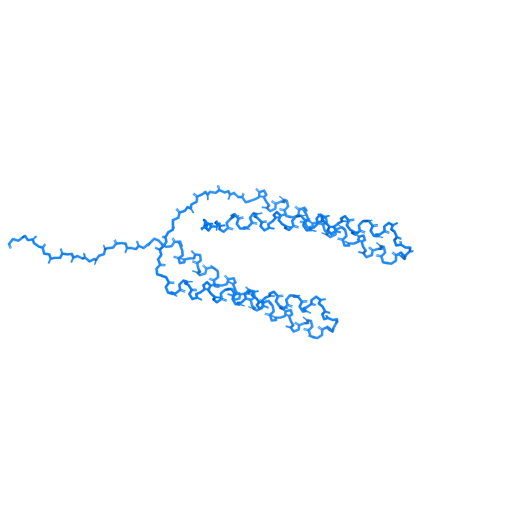 C 1
ATOM 955 O O . GLU A 1 119 ? -3.976 -12.882 8.159 1.00 94.88 119 GLU A O 1
ATOM 960 N N . VAL A 1 120 ? -1.878 -12.279 7.602 1.00 92.75 120 VAL A N 1
ATOM 961 C CA . VAL A 1 120 ? -1.743 -11.250 8.648 1.00 92.75 120 VAL A CA 1
ATOM 962 C C . VAL A 1 120 ? -2.752 -10.121 8.440 1.00 92.75 120 VAL A C 1
ATOM 964 O O . VAL A 1 120 ? -3.432 -9.738 9.394 1.00 92.75 120 VAL A O 1
ATOM 967 N N . MET A 1 121 ? -2.929 -9.637 7.207 1.00 96.31 121 MET A N 1
ATOM 968 C CA . MET A 1 121 ? -3.899 -8.582 6.900 1.00 96.31 121 MET A CA 1
ATOM 969 C C . MET A 1 121 ? -5.328 -9.002 7.253 1.00 96.31 121 MET A C 1
ATOM 971 O O . MET A 1 121 ? -6.062 -8.234 7.876 1.00 96.31 121 MET A O 1
ATOM 975 N N . LYS A 1 122 ? -5.716 -10.241 6.922 1.00 94.62 122 LYS A N 1
ATOM 976 C CA . LYS A 1 122 ? -7.031 -10.787 7.285 1.00 94.62 122 LYS A CA 1
ATOM 977 C C . LYS A 1 122 ? -7.247 -10.771 8.800 1.00 94.62 122 LYS A C 1
ATOM 979 O O . LYS A 1 122 ? -8.313 -10.363 9.262 1.00 94.62 122 LYS A O 1
ATOM 984 N N . ALA A 1 123 ? -6.245 -11.184 9.572 1.00 92.25 123 ALA A N 1
ATOM 985 C CA . ALA A 1 123 ? -6.323 -11.190 11.028 1.00 92.25 123 ALA A CA 1
ATOM 986 C C . ALA A 1 123 ? -6.360 -9.769 11.626 1.00 92.25 123 ALA A C 1
ATOM 988 O O . ALA A 1 123 ? -7.161 -9.518 12.528 1.00 92.25 123 ALA A O 1
ATOM 989 N N . ILE A 1 124 ? -5.589 -8.818 11.079 1.00 92.62 124 ILE A N 1
ATOM 990 C CA . ILE A 1 124 ? -5.665 -7.395 11.454 1.00 92.62 124 ILE A CA 1
ATOM 991 C C . ILE A 1 124 ? -7.081 -6.857 11.224 1.00 92.62 124 ILE A C 1
ATOM 993 O O . ILE A 1 124 ? -7.653 -6.259 12.133 1.00 92.62 124 ILE A O 1
ATOM 997 N N . SER A 1 125 ? -7.676 -7.106 10.052 1.00 91.19 125 SER A N 1
ATOM 998 C CA . SER A 1 125 ? -9.036 -6.646 9.745 1.00 91.19 125 SER A CA 1
ATOM 999 C C . SER A 1 125 ? -10.074 -7.209 10.716 1.00 91.19 125 SER A C 1
ATOM 1001 O O . SER A 1 125 ? -10.940 -6.471 11.179 1.00 91.19 125 SER A O 1
ATOM 1003 N N . MET A 1 126 ? -9.972 -8.493 11.075 1.00 90.00 126 MET A N 1
ATOM 1004 C CA . MET A 1 126 ? -10.865 -9.109 12.063 1.00 90.00 126 MET A CA 1
ATOM 1005 C C . MET A 1 126 ? -10.724 -8.467 13.453 1.00 90.00 126 MET A C 1
ATOM 1007 O O . MET A 1 126 ? -11.732 -8.199 14.111 1.00 90.00 126 MET A O 1
ATOM 1011 N N . LEU A 1 127 ? -9.492 -8.193 13.899 1.00 87.56 127 LEU A N 1
ATOM 1012 C CA . LEU A 1 127 ? -9.233 -7.531 15.182 1.00 87.56 127 LEU A CA 1
ATOM 1013 C C . LEU A 1 127 ? -9.752 -6.091 15.194 1.00 87.56 127 LEU A C 1
ATOM 1015 O O . LEU A 1 127 ? -10.408 -5.690 16.152 1.00 87.56 127 LEU A O 1
ATOM 1019 N N . GLN A 1 128 ? -9.520 -5.331 14.124 1.00 88.12 128 GLN A N 1
ATOM 1020 C CA . GLN A 1 128 ? -9.984 -3.948 13.999 1.00 88.12 128 GLN A CA 1
ATOM 1021 C C . GLN A 1 128 ? -11.514 -3.854 13.994 1.00 88.12 128 GLN A C 1
ATOM 1023 O O . GLN A 1 128 ? -12.065 -3.061 14.750 1.00 88.12 128 GLN A O 1
ATOM 1028 N N . GLN A 1 129 ? -12.210 -4.725 13.255 1.00 86.25 129 GLN A N 1
ATOM 1029 C CA . GLN A 1 129 ? -13.678 -4.800 13.295 1.00 86.25 129 GLN A CA 1
ATOM 1030 C C . GLN A 1 129 ? -14.201 -5.099 14.705 1.00 86.25 129 GLN A C 1
ATOM 1032 O O . GLN A 1 129 ? -15.227 -4.563 15.130 1.00 86.25 129 GLN A O 1
ATOM 1037 N N . ARG A 1 130 ? -13.504 -5.960 15.459 1.00 84.50 130 ARG A N 1
ATOM 1038 C CA . ARG A 1 130 ? -13.889 -6.268 16.838 1.00 84.50 130 ARG A CA 1
ATOM 1039 C C . ARG A 1 130 ? -13.643 -5.090 17.777 1.00 84.50 130 ARG A C 1
ATOM 1041 O O . ARG A 1 130 ? -14.495 -4.844 18.625 1.00 84.50 130 ARG A O 1
ATOM 1048 N N . ILE A 1 131 ? -12.526 -4.380 17.619 1.00 83.81 131 ILE A N 1
ATOM 1049 C CA . ILE A 1 131 ? -12.214 -3.146 18.353 1.00 83.81 131 ILE A CA 1
ATOM 1050 C C . ILE A 1 131 ? -13.302 -2.100 18.102 1.00 83.81 131 ILE A C 1
ATOM 1052 O O . ILE A 1 131 ? -13.903 -1.631 19.064 1.00 83.81 131 ILE A O 1
ATOM 1056 N N . GLU A 1 132 ? -13.643 -1.828 16.841 1.00 80.94 132 GLU A N 1
ATOM 1057 C CA . GLU A 1 132 ? -14.709 -0.885 16.477 1.00 80.94 132 GLU A CA 1
ATOM 1058 C C . GLU A 1 132 ? -16.052 -1.268 17.121 1.00 80.94 132 GLU A C 1
ATOM 1060 O O . GLU A 1 132 ? -16.727 -0.425 17.709 1.00 80.94 132 GLU A O 1
ATOM 1065 N N . ALA A 1 133 ? -16.417 -2.555 17.095 1.00 79.50 133 ALA A N 1
ATOM 1066 C CA . ALA A 1 133 ? -17.649 -3.047 17.714 1.00 79.50 133 ALA A CA 1
ATOM 1067 C C . ALA A 1 133 ? -17.652 -2.970 19.255 1.00 79.50 133 ALA A C 1
ATOM 1069 O O . ALA A 1 133 ? -18.722 -2.961 19.868 1.00 79.50 133 ALA A O 1
ATOM 1070 N N . MET A 1 134 ? -16.480 -2.979 19.899 1.00 72.94 134 MET A N 1
ATOM 1071 C CA . MET A 1 134 ? -16.354 -2.759 21.344 1.00 72.94 134 MET A CA 1
ATOM 1072 C C . MET A 1 134 ? -16.436 -1.270 21.683 1.00 72.94 134 MET A C 1
ATOM 1074 O O . MET A 1 134 ? -17.082 -0.913 22.664 1.00 72.94 134 MET A O 1
ATOM 1078 N N . GLU A 1 135 ? -15.839 -0.412 20.855 1.00 72.25 135 GLU A N 1
ATOM 1079 C CA . GLU A 1 135 ? -15.880 1.045 21.004 1.00 72.25 135 GLU A CA 1
ATOM 1080 C C . GLU A 1 135 ? -17.281 1.623 20.737 1.00 72.25 135 GLU A C 1
ATOM 1082 O O . GLU A 1 135 ? -17.648 2.634 21.330 1.00 72.25 135 GLU A O 1
ATOM 1087 N N . SER A 1 136 ? -18.094 0.972 19.898 1.00 69.50 136 SER A N 1
ATOM 1088 C CA . SER A 1 136 ? -19.441 1.434 19.537 1.00 69.50 136 SER A CA 1
ATOM 1089 C C . SER A 1 136 ? -20.547 1.052 20.529 1.00 69.50 136 SER A C 1
ATOM 1091 O O . SER A 1 136 ? -21.693 1.472 20.350 1.00 69.50 136 SER A O 1
ATOM 1093 N N . LYS A 1 137 ? -20.273 0.207 21.533 1.00 58.94 137 LYS A N 1
ATOM 1094 C CA . LYS A 1 137 ? -21.291 -0.212 22.509 1.00 58.94 137 LYS A CA 1
ATOM 1095 C C . LYS A 1 137 ? -21.383 0.802 23.656 1.00 58.94 137 LYS A C 1
ATOM 1097 O O . LYS A 1 137 ? -20.379 1.027 24.322 1.00 58.94 137 LYS A O 1
ATOM 1102 N N . PRO A 1 138 ? -22.566 1.371 23.955 1.00 50.16 138 PRO A N 1
ATOM 1103 C CA . PRO A 1 138 ? -22.763 2.125 25.185 1.00 50.16 138 PRO A CA 1
ATOM 1104 C C . PRO A 1 138 ? -22.712 1.172 26.384 1.00 50.16 138 PRO A C 1
ATOM 1106 O O . PRO A 1 138 ? -23.361 0.127 26.392 1.00 50.16 138 PRO A O 1
ATOM 1109 N N . THR A 1 139 ? -21.929 1.521 27.39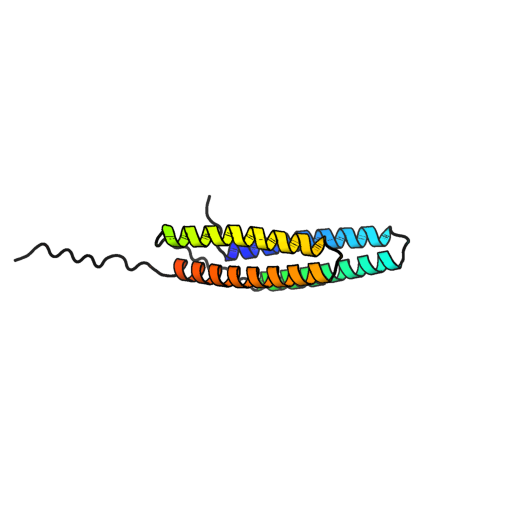8 1.00 50.84 139 THR A N 1
ATOM 1110 C CA . THR A 1 139 ? -21.881 0.814 28.680 1.00 50.84 139 THR A CA 1
ATOM 1111 C C . THR A 1 139 ? -23.252 0.914 29.345 1.00 50.84 139 THR A C 1
ATOM 1113 O O . THR A 1 139 ? -23.759 2.022 29.517 1.00 50.84 139 THR A O 1
ATOM 1116 N N . GLU A 1 140 ? -23.857 -0.205 29.752 1.00 45.78 140 GLU A N 1
ATOM 1117 C CA . GLU A 1 140 ? -24.971 -0.166 30.705 1.00 45.78 140 GLU A CA 1
ATOM 1118 C C . GLU A 1 140 ? -24.433 0.374 32.036 1.00 45.78 140 GLU A C 1
ATOM 1120 O O . GLU A 1 140 ? -23.799 -0.333 32.819 1.00 45.78 140 GLU A O 1
ATOM 1125 N N . ILE A 1 141 ? -24.629 1.670 32.270 1.00 45.81 141 ILE A N 1
ATOM 1126 C CA . ILE A 1 141 ? -24.333 2.297 33.552 1.00 45.81 141 ILE A CA 1
ATOM 1127 C C . ILE A 1 141 ? -25.448 1.876 34.523 1.00 45.81 141 ILE A C 1
ATOM 1129 O O . ILE A 1 141 ? -26.610 2.207 34.313 1.00 45.81 141 ILE A O 1
ATOM 1133 N N . ASN A 1 142 ? -25.065 1.194 35.605 1.00 45.22 142 ASN A N 1
ATOM 1134 C CA . ASN A 1 142 ? -25.837 0.957 36.831 1.00 45.22 142 ASN A CA 1
ATOM 1135 C C . ASN A 1 142 ? -27.086 0.052 36.764 1.00 45.22 142 ASN A C 1
ATOM 1137 O O . ASN A 1 142 ? -28.213 0.506 36.587 1.00 45.22 142 ASN A O 1
ATOM 1141 N N . LYS A 1 143 ? -26.906 -1.202 37.196 1.00 41.78 143 LYS A N 1
ATOM 1142 C CA . LYS A 1 143 ? -27.867 -1.883 38.084 1.00 41.78 143 LYS A CA 1
ATOM 1143 C C . LYS A 1 143 ? -27.155 -2.446 39.318 1.00 41.78 143 LYS A C 1
ATOM 1145 O O . LYS A 1 143 ? -27.223 -3.633 39.608 1.00 41.78 143 LYS A O 1
ATOM 1150 N N . VAL A 1 144 ? -26.487 -1.580 40.079 1.00 44.25 144 VAL A N 1
ATOM 1151 C CA . VAL A 1 144 ? -26.365 -1.819 41.523 1.00 44.25 144 VAL A CA 1
ATOM 1152 C C . VAL A 1 144 ? -27.604 -1.177 42.134 1.00 44.25 144 VAL A C 1
ATOM 1154 O O . VAL A 1 144 ? -27.642 0.027 42.368 1.00 44.25 144 VAL A O 1
ATOM 1157 N N . PHE A 1 145 ? -28.669 -1.965 42.290 1.00 43.66 145 PHE A N 1
ATOM 1158 C CA . PHE A 1 145 ? -29.795 -1.569 43.128 1.00 43.66 145 PHE A CA 1
ATOM 1159 C C . PHE A 1 145 ? -29.258 -1.399 44.554 1.00 43.66 145 PHE A C 1
ATOM 1161 O O . PHE A 1 145 ? -28.998 -2.379 45.250 1.00 43.66 145 PHE A O 1
ATOM 1168 N N . SER A 1 146 ? -29.080 -0.151 44.988 1.00 44.16 146 SER A N 1
ATOM 1169 C CA . SER A 1 146 ? -29.066 0.177 46.411 1.00 44.16 146 SER A CA 1
ATOM 1170 C C . SER A 1 146 ? -30.447 -0.138 46.973 1.00 44.16 146 SER A C 1
ATOM 1172 O O . SER A 1 146 ? -31.343 0.699 46.945 1.00 44.16 146 SER A O 1
ATOM 1174 N N . THR A 1 147 ? -30.636 -1.343 47.501 1.00 48.47 147 THR A N 1
ATOM 1175 C CA . THR A 1 147 ? -31.693 -1.597 48.487 1.00 48.47 147 THR A CA 1
ATOM 1176 C C . THR A 1 147 ? -31.160 -1.208 49.857 1.00 48.47 147 THR A C 1
ATOM 1178 O O . THR A 1 147 ? -30.715 -2.047 50.636 1.00 48.47 147 THR A O 1
ATOM 1181 N N . ARG A 1 148 ? -31.187 0.094 50.137 1.00 51.44 148 ARG A N 1
ATOM 1182 C CA . ARG A 1 148 ? -31.291 0.628 51.494 1.00 51.44 148 ARG A CA 1
ATOM 1183 C C . ARG A 1 148 ? -32.150 1.885 51.447 1.00 51.44 148 ARG A C 1
ATOM 1185 O O . ARG A 1 148 ? -31.688 2.915 50.981 1.00 51.44 148 ARG A O 1
ATOM 1192 N N . GLU A 1 149 ? -33.387 1.709 51.911 1.00 42.88 149 GLU A N 1
ATOM 1193 C CA . GLU A 1 149 ? -34.142 2.559 52.850 1.00 42.88 149 GLU A CA 1
ATOM 1194 C C . GLU A 1 149 ? -35.614 2.741 52.458 1.00 42.88 149 GLU A C 1
ATOM 1196 O O . GLU A 1 149 ? -35.932 3.198 51.363 1.00 42.88 149 GLU A O 1
ATOM 1201 N N . GLY A 1 150 ? -36.492 2.416 53.416 1.00 43.56 150 GLY A N 1
ATOM 1202 C CA . GLY A 1 150 ? -37.834 2.988 53.521 1.00 43.56 150 GLY A CA 1
ATOM 1203 C C . GLY A 1 150 ? -38.991 1.994 53.634 1.00 43.56 150 GLY A C 1
ATOM 1204 O O . GLY A 1 150 ? -39.765 1.887 52.687 1.00 43.56 150 GLY A O 1
ATOM 1205 N N . LEU A 1 151 ? -39.124 1.298 54.773 1.00 38.81 151 LEU A N 1
ATOM 1206 C CA . LEU A 1 151 ? -40.225 1.444 55.755 1.00 38.81 151 LEU A CA 1
ATOM 1207 C C . LEU A 1 151 ? -40.073 0.436 56.905 1.00 38.81 151 LEU A C 1
ATOM 1209 O O . LEU A 1 151 ? -39.841 -0.760 56.619 1.00 38.81 151 LEU A O 1
#

Secondary structure (DSSP, 8-state):
-PPPPHHHHHHHHHHHHHHHHHHHHHHHHHHHTT---HHHHHHHHHHHHHHHHHHHHHHHHHHH------------HHHHHHHHHHHHHHHHHHHHHHHHHHH---HHHHHHHHHHHHHHHHHHHHHHHHHHHHHTSPP------------

Radius of gyration: 23.49 Å; chains: 1; bounding box: 59×33×81 Å

Sequence (151 aa):
MQKLTPQELMYSCLNKAEEQEMVLKDKCNKYARRIGDPVIAGILNECSKMADDHIYDIKQKKKSINIPSLIKTNMSLDTLDLMQDLVKEMTKLQTFYNDQMILITNPDIRGLLTKLRDEVMKAISMLQQRIEAMESKPTEINKVFSTREGL

Foldseek 3Di:
DDDDDPLSVVLVVLVVLLVVLVVLLVVLVVVLVVDPDVVSNVVSVVSNVVSVVVNVVSVVVNVVRDDDDDDDDDDDDPVLVVLVVVLVVLVVLLVVLVVVLVVDPDVVSNVVSVVVNVVSVVVSVVSVVVSVVVRPDDDPPDDPPPPDDDD

pLDDT: mean 79.71, std 17.64, range [37.66, 96.75]

Organism: NCBI:txid1121256